Protein AF-W1DXL1-F1 (afdb_monomer_lite)

pLDDT: mean 89.42, std 10.31, range [54.47, 97.19]

Radius of gyration: 12.31 Å; chains: 1; bounding box: 23×20×32 Å

InterPro domains:
  IPR035919 EAL domain superfamily [G3DSA:3.20.20.450] (1-39)

Foldseek 3Di:
DEAEAPQDVVSVVVCPPDDDDYYYYPVDPDDDPVCVVVVVPDD

Organism: NCBI:txid1432552

Structure (mmCIF, N/CA/C/O backbone):
data_AF-W1DXL1-F1
#
_entry.id   AF-W1DXL1-F1
#
loop_
_atom_site.group_PDB
_atom_site.id
_atom_site.type_symbol
_atom_site.label_atom_id
_atom_site.label_alt_id
_atom_site.label_comp_id
_atom_site.label_asym_id
_atom_site.label_entity_id
_atom_site.label_seq_id
_atom_site.pdbx_PDB_ins_code
_atom_site.Cartn_x
_atom_site.Cartn_y
_atom_site.Cartn_z
_atom_site.occupancy
_atom_site.B_iso_or_equiv
_atom_site.auth_seq_id
_atom_site.auth_comp_id
_atom_site.auth_asym_id
_atom_site.auth_atom_id
_atom_site.pdbx_PDB_model_num
ATOM 1 N N . MET A 1 1 ? 4.831 -13.476 -5.669 1.00 86.94 1 MET A N 1
ATOM 2 C CA . MET A 1 1 ? 5.960 -12.639 -5.207 1.00 86.94 1 MET A CA 1
ATOM 3 C C . MET A 1 1 ? 5.388 -11.343 -4.659 1.00 86.94 1 MET A C 1
ATOM 5 O O . MET A 1 1 ? 4.493 -10.803 -5.303 1.00 86.94 1 MET A O 1
ATOM 9 N N . ILE A 1 2 ? 5.830 -10.906 -3.478 1.00 94.31 2 ILE A N 1
ATOM 10 C CA . ILE A 1 2 ? 5.485 -9.588 -2.925 1.00 94.31 2 ILE A CA 1
ATOM 11 C C . ILE A 1 2 ? 6.646 -8.652 -3.249 1.00 94.31 2 ILE A C 1
ATOM 13 O O . ILE A 1 2 ? 7.799 -9.038 -3.057 1.00 94.31 2 ILE A O 1
ATOM 17 N N . ILE A 1 3 ? 6.345 -7.467 -3.773 1.00 95.25 3 ILE A N 1
ATOM 18 C CA . ILE A 1 3 ? 7.340 -6.420 -4.020 1.00 95.25 3 ILE A CA 1
ATOM 19 C C . ILE A 1 3 ? 7.229 -5.382 -2.903 1.00 95.25 3 ILE A C 1
ATOM 21 O O . ILE A 1 3 ? 6.156 -4.827 -2.674 1.00 95.25 3 ILE A O 1
ATOM 25 N N . GLU A 1 4 ? 8.337 -5.130 -2.214 1.00 95.56 4 GLU A N 1
ATOM 26 C CA . GLU A 1 4 ? 8.432 -4.161 -1.118 1.00 95.56 4 GLU A CA 1
ATOM 27 C C . GLU A 1 4 ? 9.167 -2.888 -1.574 1.00 95.56 4 GLU A C 1
ATOM 29 O O . GLU A 1 4 ? 9.900 -2.907 -2.563 1.00 95.56 4 GLU A O 1
ATOM 34 N N . GLY A 1 5 ? 8.979 -1.774 -0.860 1.00 96.00 5 GLY A N 1
ATOM 35 C CA . GLY A 1 5 ? 9.633 -0.495 -1.176 1.00 96.00 5 GLY A CA 1
ATOM 36 C C . GLY A 1 5 ? 8.950 0.312 -2.288 1.00 96.00 5 GLY A C 1
ATOM 37 O O . GLY A 1 5 ? 9.583 1.120 -2.971 1.00 96.00 5 GLY A O 1
ATOM 38 N N . VAL A 1 6 ? 7.649 0.112 -2.511 1.00 96.81 6 VAL A N 1
ATOM 39 C CA . VAL A 1 6 ? 6.876 0.987 -3.404 1.00 96.81 6 VAL A CA 1
ATOM 40 C C . VAL A 1 6 ? 6.604 2.309 -2.688 1.00 96.81 6 VAL A C 1
ATOM 42 O O . VAL A 1 6 ? 5.958 2.328 -1.645 1.00 96.81 6 VAL A O 1
ATOM 45 N N . GLU A 1 7 ? 7.097 3.414 -3.246 1.00 97.19 7 GLU A N 1
ATOM 46 C CA . GLU A 1 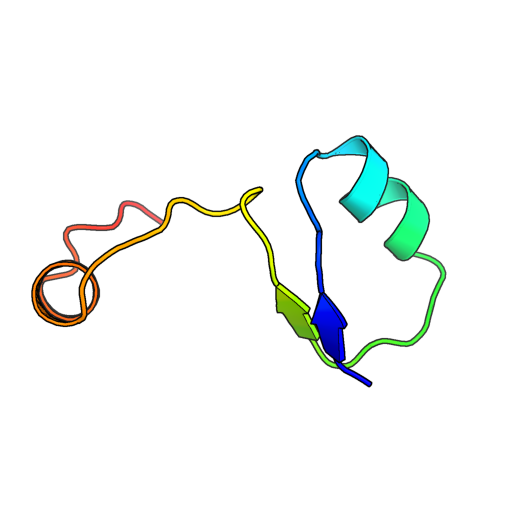7 ? 7.086 4.736 -2.594 1.00 97.19 7 GLU A CA 1
ATOM 47 C C . GLU A 1 7 ? 6.477 5.837 -3.476 1.00 97.19 7 GLU A C 1
ATOM 49 O O . GLU A 1 7 ? 6.175 6.923 -2.994 1.00 97.19 7 GLU A O 1
ATOM 54 N N . SER A 1 8 ? 6.276 5.575 -4.772 1.00 96.56 8 SER A N 1
ATOM 55 C CA . SER A 1 8 ? 5.799 6.569 -5.741 1.00 96.56 8 SER A CA 1
ATOM 56 C C . SER A 1 8 ? 4.915 5.950 -6.828 1.00 96.56 8 SER A C 1
ATOM 58 O O . SER A 1 8 ? 4.976 4.743 -7.077 1.00 96.56 8 SER A O 1
ATOM 60 N N . GLU A 1 9 ? 4.131 6.781 -7.528 1.00 96.56 9 GLU A N 1
ATOM 61 C CA . GLU A 1 9 ? 3.386 6.335 -8.720 1.00 96.56 9 GLU A CA 1
ATOM 62 C C . GLU A 1 9 ? 4.313 5.780 -9.799 1.00 96.56 9 GLU A C 1
ATOM 64 O O . GLU A 1 9 ? 3.991 4.772 -10.415 1.00 96.56 9 GLU A O 1
ATOM 69 N N . ALA A 1 10 ? 5.500 6.367 -9.973 1.00 97.06 10 ALA A N 1
ATOM 70 C CA . ALA A 1 10 ? 6.478 5.882 -10.941 1.00 97.06 10 ALA A CA 1
ATOM 71 C C . ALA A 1 10 ? 6.904 4.429 -10.654 1.00 97.06 10 ALA A C 1
ATOM 73 O O . ALA A 1 10 ? 7.070 3.642 -11.585 1.00 97.06 10 ALA A O 1
ATOM 74 N N . HIS A 1 11 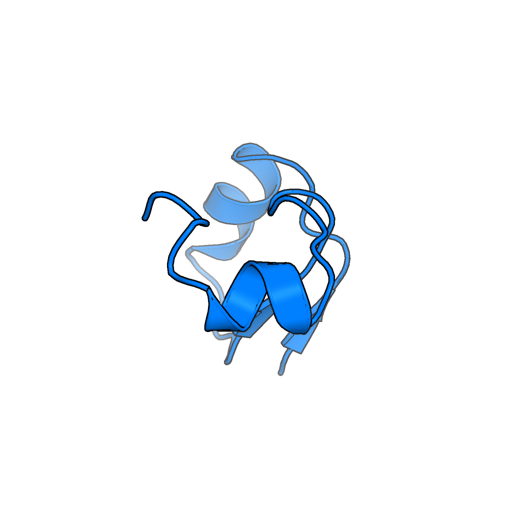? 7.032 4.038 -9.376 1.00 95.75 11 HIS A N 1
ATOM 75 C CA . HIS A 1 11 ? 7.290 2.639 -9.010 1.00 95.75 11 HIS A CA 1
ATOM 76 C C . HIS A 1 11 ? 6.111 1.744 -9.412 1.00 95.75 11 HIS A C 1
ATOM 78 O O . HIS A 1 11 ? 6.323 0.669 -9.969 1.00 95.75 11 HIS A O 1
ATOM 84 N N . LYS A 1 12 ? 4.868 2.185 -9.173 1.00 93.94 12 LYS A N 1
ATOM 85 C CA . LYS A 1 12 ? 3.670 1.425 -9.561 1.00 93.94 12 LYS A CA 1
ATOM 86 C C . LYS A 1 12 ? 3.567 1.255 -11.070 1.00 93.94 12 LYS A C 1
ATOM 88 O O . LYS A 1 12 ? 3.336 0.140 -11.522 1.00 93.94 12 LYS A O 1
ATOM 93 N N . GLU A 1 13 ? 3.753 2.327 -11.832 1.00 95.31 13 GLU A N 1
ATOM 94 C CA . GLU A 1 13 ? 3.718 2.310 -13.298 1.00 95.31 13 GLU A CA 1
ATOM 95 C C . GLU A 1 13 ? 4.772 1.359 -13.869 1.00 95.31 13 GLU A C 1
ATOM 97 O O . GLU A 1 13 ? 4.459 0.529 -14.720 1.00 95.31 13 GLU A O 1
ATOM 102 N N . TRP A 1 14 ? 5.998 1.403 -13.342 1.00 94.38 14 TRP A N 1
ATOM 103 C CA . TRP A 1 14 ? 7.066 0.490 -13.751 1.00 94.38 14 TRP A CA 1
ATOM 104 C C . TRP A 1 14 ? 6.711 -0.988 -13.511 1.00 94.38 14 TRP A C 1
ATOM 106 O O . TRP A 1 14 ? 7.062 -1.852 -14.316 1.00 94.38 14 TRP A O 1
ATOM 116 N N . LEU A 1 15 ? 5.966 -1.280 -12.441 1.00 93.44 15 LEU A N 1
ATOM 117 C CA . LEU A 1 15 ? 5.537 -2.633 -12.083 1.00 93.44 15 LEU A CA 1
ATOM 118 C C . LEU A 1 15 ? 4.322 -3.141 -12.881 1.00 93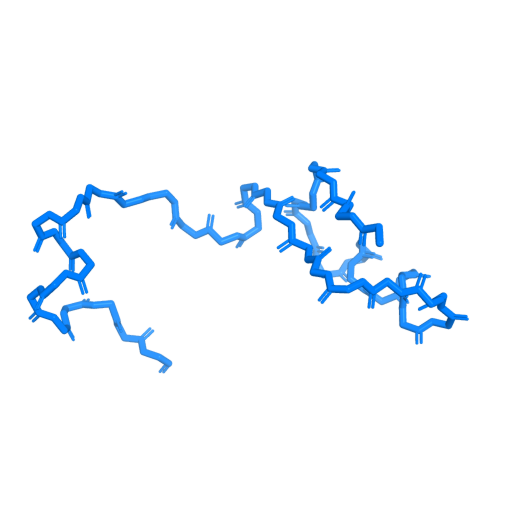.44 15 LEU A C 1
ATOM 120 O O . LEU A 1 15 ? 4.062 -4.343 -12.853 1.00 93.44 15 LEU A O 1
ATOM 124 N N . GLN A 1 16 ? 3.576 -2.298 -13.608 1.00 89.62 16 GLN A N 1
ATOM 125 C CA . GLN A 1 16 ? 2.329 -2.700 -14.294 1.00 89.62 16 GLN A CA 1
ATOM 126 C C . GLN A 1 16 ? 2.512 -3.803 -15.351 1.00 89.62 16 GLN A C 1
ATOM 128 O O . GLN A 1 16 ? 1.559 -4.510 -15.669 1.00 89.62 16 GLN A O 1
ATOM 133 N N . GLY A 1 17 ? 3.719 -3.961 -15.897 1.00 86.62 17 GLY A N 1
ATOM 134 C CA . GLY A 1 17 ? 4.042 -4.995 -16.886 1.00 86.62 17 GLY A CA 1
ATOM 135 C C . GLY A 1 17 ? 4.616 -6.288 -16.301 1.00 86.62 17 GLY A C 1
ATOM 136 O O . GLY A 1 17 ? 5.033 -7.157 -17.065 1.00 86.62 17 GLY A O 1
ATOM 137 N N . MET A 1 18 ? 4.701 -6.408 -14.975 1.00 91.75 18 MET A N 1
ATOM 138 C CA . MET A 1 18 ? 5.348 -7.528 -14.291 1.00 91.75 18 MET A CA 1
ATOM 139 C C . MET A 1 18 ? 4.325 -8.379 -13.543 1.00 91.75 18 MET A C 1
ATOM 141 O O . MET A 1 18 ? 3.340 -7.866 -13.019 1.00 91.75 18 MET A O 1
ATOM 145 N N . GLU A 1 19 ? 4.573 -9.684 -13.449 1.00 90.19 19 GLU A N 1
ATOM 146 C CA . GLU A 1 19 ? 3.728 -10.571 -12.653 1.00 90.19 19 GLU A CA 1
ATOM 147 C C . GLU A 1 19 ? 4.118 -10.477 -11.170 1.00 90.19 19 GLU A C 1
ATOM 149 O O . GLU A 1 19 ? 5.199 -10.902 -10.753 1.00 90.19 19 GLU A O 1
ATOM 154 N N . TRP A 1 20 ? 3.231 -9.911 -10.356 1.00 91.31 20 TRP A N 1
ATOM 155 C CA . TRP A 1 20 ? 3.368 -9.843 -8.903 1.00 91.31 20 TRP A CA 1
ATOM 156 C C . TRP A 1 20 ? 2.037 -10.160 -8.226 1.00 91.31 20 TRP A C 1
ATOM 158 O O . TRP A 1 20 ? 0.964 -10.018 -8.802 1.00 91.31 20 TRP A O 1
ATOM 168 N N . PHE A 1 21 ? 2.1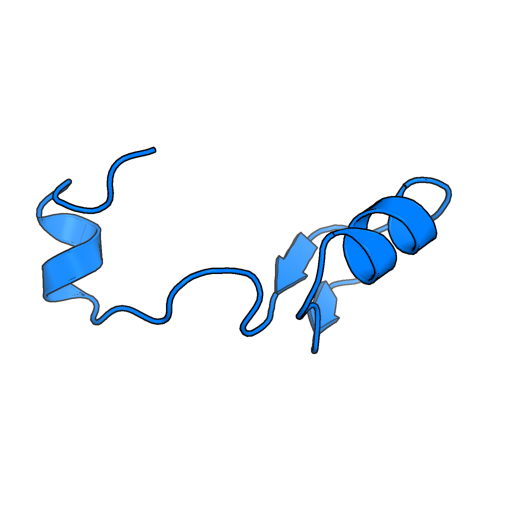23 -10.636 -6.984 1.00 91.62 21 PHE A N 1
ATOM 169 C CA . PHE A 1 21 ? 0.952 -11.018 -6.194 1.00 91.62 21 PHE A CA 1
ATOM 170 C C . PHE A 1 21 ? 0.427 -9.845 -5.359 1.00 91.62 21 PHE A C 1
ATOM 172 O O . PHE A 1 21 ? -0.777 -9.657 -5.242 1.00 91.62 21 PHE A O 1
ATOM 179 N N . ALA A 1 22 ? 1.338 -9.058 -4.783 1.00 94.44 22 ALA A N 1
ATOM 180 C CA . ALA A 1 22 ? 1.023 -7.857 -4.022 1.00 94.44 22 ALA A CA 1
ATOM 181 C C . ALA A 1 22 ? 2.219 -6.895 -4.025 1.00 94.44 22 ALA A C 1
ATOM 183 O O . ALA A 1 22 ? 3.356 -7.299 -4.294 1.00 94.44 22 ALA A O 1
ATOM 184 N N . ILE A 1 23 ? 1.947 -5.636 -3.692 1.00 94.75 23 ILE A N 1
ATOM 185 C CA . ILE A 1 23 ? 2.926 -4.557 -3.555 1.00 94.75 23 ILE A CA 1
ATOM 186 C C . ILE A 1 23 ? 2.750 -3.890 -2.187 1.00 94.75 23 ILE A C 1
ATOM 188 O O . ILE A 1 23 ? 1.623 -3.735 -1.722 1.00 94.75 23 ILE A O 1
ATOM 192 N N . GLN A 1 24 ? 3.854 -3.506 -1.547 1.00 95.50 24 GLN A N 1
ATOM 193 C CA . GLN A 1 24 ? 3.869 -2.824 -0.252 1.00 9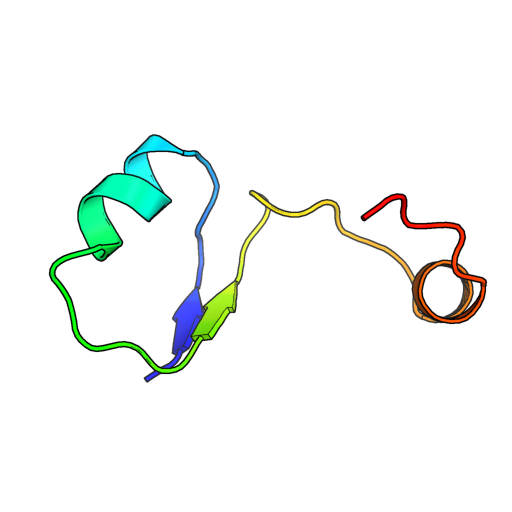5.50 24 GLN A CA 1
ATOM 194 C C . GLN A 1 24 ? 4.962 -1.750 -0.219 1.00 95.50 24 GLN A C 1
ATOM 196 O O . GLN A 1 24 ? 6.024 -1.886 -0.828 1.00 95.50 24 GLN A O 1
ATOM 201 N N . GLY A 1 25 ? 4.718 -0.680 0.528 1.00 95.44 25 GLY A N 1
ATOM 202 C CA . GLY A 1 25 ? 5.709 0.345 0.836 1.00 95.44 25 GLY A CA 1
ATOM 203 C C . GLY A 1 25 ? 5.048 1.642 1.285 1.00 95.44 25 GLY A C 1
ATOM 204 O O . GLY A 1 25 ? 3.828 1.707 1.434 1.00 95.44 25 GLY A O 1
ATOM 205 N N . HIS A 1 26 ? 5.855 2.680 1.482 1.00 95.88 26 HIS A N 1
ATOM 206 C CA . HIS A 1 26 ? 5.394 3.980 1.980 1.00 95.88 26 HIS A CA 1
ATOM 207 C C . HIS A 1 26 ? 4.581 4.797 0.968 1.00 95.88 26 HIS A C 1
ATOM 209 O O . HIS A 1 26 ? 4.131 5.896 1.283 1.00 95.88 26 HIS A O 1
ATOM 215 N N . TYR A 1 27 ? 4.366 4.265 -0.236 1.00 94.62 27 TYR A N 1
ATOM 216 C CA . TYR A 1 27 ? 3.377 4.796 -1.164 1.00 94.62 27 TYR A CA 1
ATOM 217 C C . TYR A 1 27 ? 1.972 4.806 -0.533 1.00 94.62 27 TYR A C 1
ATOM 219 O O . TYR A 1 27 ? 1.213 5.753 -0.733 1.00 94.62 27 TYR A O 1
ATOM 227 N N . TRP A 1 28 ? 1.640 3.787 0.270 1.00 93.12 28 TRP A N 1
ATOM 228 C CA . TRP A 1 28 ? 0.461 3.827 1.135 1.00 93.12 28 TRP A CA 1
ATOM 229 C C . TRP A 1 28 ? 0.824 4.432 2.483 1.00 93.12 28 TRP A C 1
ATOM 231 O O . TRP A 1 28 ? 1.911 4.215 3.022 1.00 93.12 28 TRP A O 1
ATOM 241 N N . ARG A 1 29 ? -0.129 5.168 3.053 1.00 90.62 29 ARG A N 1
ATOM 242 C CA . ARG A 1 29 ? -0.003 5.704 4.403 1.00 90.62 29 ARG A CA 1
ATOM 243 C C . ARG A 1 29 ? 0.108 4.555 5.405 1.00 90.62 29 ARG A C 1
ATOM 245 O O . ARG A 1 29 ? -0.776 3.707 5.476 1.00 90.62 29 ARG A O 1
ATOM 252 N N . GLU A 1 30 ? 1.159 4.580 6.216 1.00 91.75 30 GLU A N 1
ATOM 253 C CA . GLU A 1 30 ? 1.279 3.698 7.373 1.00 91.75 30 GLU A CA 1
ATOM 254 C C . GLU A 1 30 ? 0.224 4.059 8.427 1.00 91.75 30 GLU A C 1
ATOM 256 O O . GLU A 1 30 ? -0.004 5.236 8.729 1.00 91.75 30 GLU A O 1
ATOM 261 N N . VAL A 1 31 ? -0.433 3.038 8.968 1.00 90.50 31 VAL A N 1
ATOM 262 C CA . VAL A 1 31 ? -1.543 3.169 9.918 1.00 90.50 31 VAL A CA 1
ATOM 263 C C . VAL A 1 31 ? -1.471 2.073 10.978 1.00 90.50 31 VAL A C 1
ATOM 265 O O . VAL A 1 31 ? -0.967 0.979 10.717 1.00 90.50 31 VAL A O 1
ATOM 268 N N . SER A 1 32 ? -1.984 2.357 12.177 1.00 92.31 32 SER A N 1
ATOM 269 C CA . SER A 1 32 ? -2.154 1.331 13.213 1.00 92.31 32 SER A CA 1
ATOM 270 C C . SER A 1 32 ? -3.335 0.403 12.895 1.00 92.31 32 SER A C 1
ATOM 272 O O . SER A 1 32 ? -4.181 0.713 12.052 1.00 92.31 32 SER A O 1
ATOM 274 N N . ILE A 1 33 ? -3.432 -0.729 13.598 1.00 90.75 33 ILE A N 1
ATOM 275 C CA . ILE A 1 33 ? -4.557 -1.667 13.439 1.00 90.75 33 ILE A CA 1
ATOM 276 C C . ILE A 1 33 ? -5.878 -0.992 13.819 1.00 90.75 33 ILE A C 1
ATOM 278 O O . ILE A 1 33 ? -6.881 -1.165 13.135 1.00 90.75 33 ILE A O 1
ATOM 282 N N . GLU A 1 34 ? -5.882 -0.192 14.883 1.00 93.44 34 GLU A N 1
ATOM 283 C CA . GLU A 1 34 ? -7.072 0.524 15.347 1.00 93.44 34 GLU A CA 1
ATOM 284 C C . GLU A 1 34 ? -7.576 1.504 14.284 1.00 93.44 34 GLU A C 1
ATOM 286 O O . GLU A 1 34 ? -8.776 1.582 14.049 1.00 93.44 34 GLU A O 1
ATOM 291 N N . GLN A 1 35 ? -6.661 2.207 13.607 1.00 89.88 35 GLN A N 1
ATOM 292 C CA . GLN A 1 35 ? -6.996 3.117 12.508 1.00 89.88 35 GLN A CA 1
ATOM 293 C C . GLN A 1 35 ? -7.523 2.368 11.280 1.00 89.88 35 GLN A C 1
ATOM 295 O O . GLN A 1 35 ? -8.454 2.841 10.636 1.00 89.88 35 GLN A O 1
ATOM 300 N N . LEU A 1 36 ? -6.954 1.199 10.972 1.00 87.00 36 LEU A N 1
ATOM 301 C CA . LEU A 1 36 ? -7.389 0.349 9.862 1.00 87.00 36 LEU A CA 1
ATOM 302 C C . LEU A 1 36 ? -8.800 -0.212 10.069 1.00 87.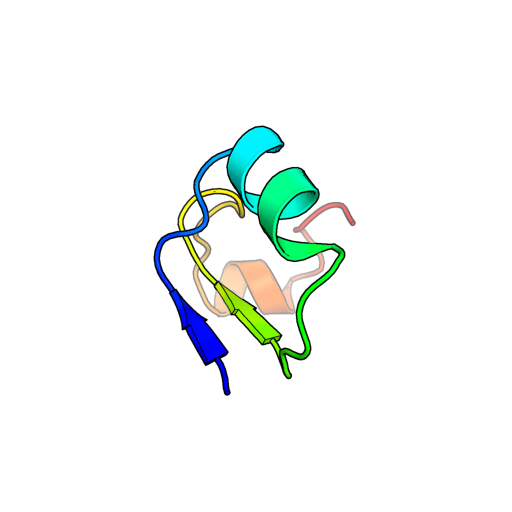00 36 LEU A C 1
ATOM 304 O O . LEU A 1 36 ? -9.584 -0.245 9.129 1.00 87.00 36 LEU A O 1
ATOM 308 N N . VAL A 1 37 ? -9.119 -0.660 11.286 1.00 89.00 37 VAL A N 1
ATOM 309 C CA . VAL A 1 37 ? -10.414 -1.285 11.615 1.00 89.00 37 VAL A CA 1
ATOM 310 C C . VAL A 1 37 ? -11.527 -0.251 11.809 1.00 89.00 37 VAL A C 1
ATOM 312 O O . VAL A 1 37 ? -12.701 -0.585 11.688 1.00 89.00 37 VAL A O 1
ATOM 315 N N . ALA A 1 38 ? -11.183 1.002 12.106 1.00 86.94 38 ALA A N 1
ATOM 316 C CA . ALA A 1 38 ? -12.157 2.070 12.310 1.00 86.94 38 ALA A CA 1
ATOM 317 C C . ALA A 1 38 ? -12.829 2.576 11.013 1.00 86.94 38 ALA A C 1
ATOM 319 O O . ALA A 1 38 ? -13.604 3.524 11.094 1.00 86.94 38 ALA A O 1
ATOM 320 N N . ASP A 1 39 ? -12.529 1.994 9.840 1.00 68.31 39 ASP A N 1
ATOM 321 C CA . ASP A 1 39 ? -12.949 2.456 8.499 1.00 68.31 39 ASP A CA 1
ATOM 322 C C . ASP A 1 39 ? -12.614 3.943 8.206 1.00 68.31 39 ASP A C 1
ATOM 324 O O . ASP A 1 39 ? -13.074 4.522 7.224 1.00 68.31 39 ASP A O 1
ATOM 328 N N . ASP A 1 40 ? -11.748 4.560 9.021 1.00 64.25 40 ASP A N 1
ATOM 329 C CA . ASP A 1 40 ? -11.308 5.962 8.915 1.00 64.25 40 ASP A CA 1
ATOM 330 C C . ASP A 1 40 ? -10.202 6.165 7.861 1.00 64.25 40 ASP A C 1
ATOM 332 O O . ASP A 1 40 ? -9.694 7.272 7.647 1.00 64.25 40 ASP A O 1
ATOM 336 N N . ILE A 1 41 ? -9.808 5.090 7.179 1.00 67.31 41 ILE A N 1
ATOM 337 C CA . ILE A 1 41 ? -8.927 5.159 6.021 1.00 67.31 41 ILE A CA 1
ATOM 338 C C . ILE A 1 41 ? -9.823 5.359 4.806 1.00 67.31 41 ILE A C 1
ATOM 340 O O . ILE A 1 41 ? -10.359 4.400 4.260 1.00 67.31 41 ILE A O 1
ATOM 344 N N . ALA A 1 42 ? -10.000 6.620 4.405 1.00 58.59 42 ALA A N 1
ATOM 345 C CA . ALA A 1 42 ? -10.669 6.958 3.156 1.00 58.59 42 ALA A CA 1
ATOM 346 C C . ALA A 1 42 ? -10.057 6.132 2.009 1.00 58.59 42 ALA A C 1
ATOM 348 O O . ALA A 1 42 ? -8.878 6.303 1.688 1.00 58.59 42 ALA A O 1
ATOM 349 N N . MET A 1 43 ? -10.855 5.209 1.461 1.00 54.47 43 MET A N 1
ATOM 350 C CA . MET A 1 43 ? -10.553 4.489 0.223 1.00 54.47 43 MET A CA 1
ATOM 351 C C . MET A 1 43 ? -10.525 5.435 -0.974 1.00 54.47 43 MET A C 1
ATOM 353 O O . MET A 1 43 ? -11.411 6.319 -1.047 1.00 54.47 43 MET A O 1
#

Secondary structure (DSSP, 8-state):
-EEE---SHHHHHHHTTS--SEEESTTSPP--HHHHHTT-S--

Sequence (43 aa):
MIIEGVESEAHKEWLQGMEWFAIQGHYWREVSIEQLVADDIAM